Protein AF-A0A392QMW7-F1 (afdb_monomer)

Mean predicted aligned error: 6.56 Å

Secondary structure (DSSP, 8-state):
--SEEEEEEEEEEEETTEEEEEEEEEEEEEPTTHHHHHHHHHHHHHHHHHHHTTSGGGGGG-HHHHHHHHHHHHHHTS-HHHHHHHHHHHHHHHTT-SS---PPEEEEEEETTEEEEE------HHHHHHS-TT-HHHHHHHHHHHHHHHHHHH-

Foldseek 3Di:
DLFWDKDWDWDQALDVPHGDDIAIKIKIFGDPCQVVVLVVVLVVQVVVVVVCVVPPVSVVVVSVVVSVVVSVVSVCVQFCLSVQVVLVVLCVLCVPPPLDHGWHWRPPQHGRGMTITHDDDDDDPVCVVVDDDPSVVVVVVVVVSVVVSVVSVVD

InterPro domains:
  IPR004147 ABC1 atypical kinase-like domain [PF03109] (2-154)
  IPR052402 ADCK protein kinase [PTHR45890] (1-155)

Structure (mmCIF, N/CA/C/O backbone):
data_AF-A0A392QMW7-F1
#
_entry.id   AF-A0A392QMW7-F1
#
loop_
_atom_site.group_PDB
_atom_site.id
_atom_site.type_symbol
_atom_site.label_atom_id
_atom_site.label_alt_id
_atom_site.label_comp_id
_atom_site.label_asym_id
_atom_site.label_entity_id
_atom_site.label_seq_id
_atom_site.pdbx_PDB_ins_code
_atom_site.Cartn_x
_atom_site.Cartn_y
_atom_site.Cartn_z
_atom_site.occupancy
_atom_site.B_iso_or_equiv
_atom_site.auth_seq_id
_atom_site.auth_comp_id
_atom_site.auth_asym_id
_atom_site.auth_atom_id
_atom_site.pdbx_PDB_model_num
ATOM 1 N N . GLY A 1 1 ? -5.195 5.078 -7.709 1.00 64.38 1 GLY A N 1
ATOM 2 C CA . GLY A 1 1 ? -3.788 4.638 -7.751 1.00 64.38 1 GLY A CA 1
ATOM 3 C C . GLY A 1 1 ? -3.471 4.046 -9.111 1.00 64.38 1 GLY A C 1
ATOM 4 O O . GLY A 1 1 ? -4.387 3.836 -9.902 1.00 64.38 1 GLY A O 1
ATOM 5 N N . SER A 1 2 ? -2.192 3.789 -9.387 1.00 77.25 2 SER A N 1
ATOM 6 C CA . SER A 1 2 ? -1.715 3.261 -10.678 1.00 77.25 2 SER A CA 1
ATOM 7 C C . SER A 1 2 ? -2.230 1.848 -10.986 1.00 77.25 2 SER A C 1
ATOM 9 O O . SER A 1 2 ? -2.555 1.554 -12.129 1.00 77.25 2 SER A O 1
ATOM 11 N N . ILE A 1 3 ? -2.366 0.992 -9.968 1.00 88.62 3 ILE A N 1
ATOM 12 C CA . ILE A 1 3 ? -2.787 -0.416 -10.121 1.00 88.62 3 ILE A CA 1
ATOM 13 C C . ILE A 1 3 ? -4.213 -0.708 -9.629 1.00 88.62 3 ILE A C 1
ATOM 15 O O . ILE A 1 3 ? -4.779 -1.760 -9.927 1.00 88.62 3 ILE A O 1
ATOM 19 N N . ALA A 1 4 ? -4.792 0.210 -8.857 1.00 93.56 4 ALA A N 1
ATOM 20 C CA . ALA A 1 4 ? -6.087 0.041 -8.216 1.00 93.56 4 ALA A CA 1
ATOM 21 C C . ALA A 1 4 ? -6.767 1.391 -7.960 1.00 93.56 4 ALA A C 1
ATOM 23 O O . ALA A 1 4 ? -6.118 2.436 -7.819 1.00 93.56 4 ALA A O 1
ATOM 24 N N . GLN A 1 5 ? -8.087 1.350 -7.850 1.00 95.75 5 GLN A N 1
ATOM 25 C CA . GLN A 1 5 ? -8.947 2.463 -7.458 1.00 95.75 5 GLN A CA 1
ATOM 26 C C . GLN A 1 5 ? -9.544 2.211 -6.075 1.00 95.75 5 GLN A C 1
ATOM 28 O O . GLN A 1 5 ? -9.802 1.065 -5.719 1.00 95.75 5 GLN A O 1
ATOM 33 N N . VAL A 1 6 ? -9.762 3.275 -5.305 1.00 96.62 6 VAL A N 1
ATOM 34 C CA . VAL A 1 6 ? -10.339 3.193 -3.958 1.00 96.62 6 VAL A CA 1
ATOM 35 C C . VAL A 1 6 ? -11.707 3.852 -3.973 1.00 96.62 6 VAL A C 1
ATOM 37 O O . VAL A 1 6 ? -11.843 4.976 -4.448 1.00 96.62 6 VAL A O 1
ATOM 40 N N . HIS A 1 7 ? -12.704 3.155 -3.440 1.00 97.38 7 HIS A N 1
ATOM 41 C CA . HIS A 1 7 ? -14.083 3.622 -3.344 1.00 97.38 7 HIS A CA 1
ATOM 42 C C . HIS A 1 7 ? -14.525 3.659 -1.890 1.00 97.38 7 HIS A C 1
ATOM 44 O O . HIS A 1 7 ? -14.274 2.720 -1.137 1.00 97.38 7 HIS A O 1
ATOM 50 N N . ARG A 1 8 ? -15.233 4.714 -1.493 1.00 97.38 8 ARG A N 1
ATOM 51 C CA . ARG A 1 8 ? -15.907 4.760 -0.193 1.00 97.38 8 ARG A CA 1
ATOM 52 C C . ARG A 1 8 ? -17.255 4.050 -0.304 1.00 97.38 8 ARG A C 1
ATOM 54 O O . ARG A 1 8 ? -18.043 4.368 -1.189 1.00 97.38 8 ARG A O 1
ATOM 61 N N . ALA A 1 9 ? -17.532 3.115 0.600 1.00 96.81 9 ALA A N 1
ATOM 62 C CA . ALA A 1 9 ? -18.773 2.345 0.606 1.00 96.81 9 ALA A CA 1
ATOM 63 C C . ALA A 1 9 ? -19.333 2.163 2.025 1.00 96.81 9 ALA A C 1
ATOM 65 O O . ALA A 1 9 ? -18.710 2.536 3.020 1.00 96.81 9 ALA A O 1
ATOM 66 N N . THR A 1 10 ? -20.528 1.580 2.121 1.00 95.69 10 THR A N 1
ATOM 67 C CA . THR A 1 10 ? -21.157 1.213 3.395 1.00 95.69 10 THR A CA 1
ATOM 68 C C . THR A 1 10 ? -21.466 -0.277 3.412 1.00 95.69 10 THR A C 1
ATOM 70 O O . THR A 1 10 ? -22.261 -0.765 2.607 1.00 95.69 10 THR A O 1
ATOM 73 N N . LEU A 1 11 ? -20.862 -0.997 4.353 1.00 92.94 11 LEU A N 1
ATOM 74 C CA . LEU A 1 11 ? -21.065 -2.423 4.553 1.00 92.94 11 LEU A CA 1
ATOM 75 C C . LEU A 1 11 ? -22.285 -2.661 5.449 1.00 92.94 11 LEU A C 1
ATOM 77 O O . LEU A 1 11 ? -22.310 -2.224 6.598 1.00 92.94 11 LEU A O 1
ATOM 81 N N . LYS A 1 12 ? -23.298 -3.354 4.917 1.00 88.50 12 LYS A N 1
ATOM 82 C CA . LYS A 1 12 ? -24.562 -3.665 5.619 1.00 88.50 12 LYS A CA 1
ATOM 83 C C . LYS A 1 12 ? -24.637 -5.103 6.147 1.00 88.50 12 LYS A C 1
ATOM 85 O O . LYS A 1 12 ? -25.461 -5.400 7.008 1.00 88.50 12 LYS A O 1
ATOM 90 N N . TYR A 1 13 ? -23.783 -5.988 5.636 1.00 80.06 13 TYR A N 1
ATOM 91 C CA . TYR A 1 13 ? -23.786 -7.416 5.943 1.00 80.06 13 TYR A CA 1
ATOM 92 C C . TYR A 1 13 ? -22.354 -7.903 6.143 1.00 80.06 13 TYR A C 1
ATOM 94 O O . TYR A 1 13 ? -21.479 -7.551 5.353 1.00 80.06 13 TYR A O 1
ATOM 102 N N . LYS A 1 14 ? -22.117 -8.725 7.170 1.00 69.56 14 LYS A N 1
ATOM 103 C CA . LYS A 1 14 ? -20.825 -9.416 7.346 1.00 69.56 14 LYS A CA 1
ATOM 104 C C . LYS A 1 14 ? -20.787 -10.742 6.581 1.00 69.56 14 LYS A C 1
ATOM 106 O O . LYS A 1 14 ? -19.765 -11.090 6.004 1.00 69.56 14 LYS A O 1
ATOM 111 N N . TYR A 1 15 ? -21.929 -11.425 6.543 1.00 74.56 15 TYR A N 1
ATOM 112 C CA . TYR A 1 15 ? -22.198 -12.629 5.760 1.00 74.56 15 TYR A CA 1
ATOM 113 C C . TYR A 1 15 ? -23.597 -12.515 5.137 1.00 74.56 15 TYR A C 1
ATOM 115 O O . TYR A 1 15 ? -24.427 -11.770 5.675 1.00 74.56 15 TYR A O 1
ATOM 123 N N . PRO A 1 16 ? -23.895 -13.230 4.034 1.00 74.62 16 PRO A N 1
ATOM 124 C CA . PRO A 1 16 ? -25.247 -13.284 3.485 1.00 74.62 16 PRO A CA 1
ATOM 125 C C . PRO A 1 16 ? -26.269 -13.632 4.578 1.00 74.62 16 PRO A C 1
ATOM 127 O O . PRO A 1 16 ? -26.112 -14.622 5.285 1.00 74.62 16 PRO A O 1
ATOM 130 N N . GLY A 1 17 ? -27.285 -12.784 4.757 1.00 74.88 17 GLY A N 1
ATOM 131 C CA . GLY A 1 17 ? -28.329 -12.969 5.773 1.00 74.88 17 GLY A CA 1
ATOM 132 C C . GLY A 1 17 ? -28.002 -12.457 7.184 1.00 74.88 17 GLY A C 1
ATOM 133 O O . GLY A 1 17 ? -28.917 -12.334 7.993 1.00 74.88 17 GLY A O 1
ATOM 134 N N . GLN A 1 18 ? -26.754 -12.078 7.487 1.00 78.50 18 GLN A N 1
ATOM 135 C CA . GLN A 1 18 ? -26.384 -11.501 8.786 1.00 78.50 18 GLN A CA 1
ATOM 136 C C . GLN A 1 18 ? -26.207 -9.983 8.678 1.00 78.50 18 GLN A C 1
ATOM 138 O O . GLN A 1 18 ? -25.130 -9.486 8.325 1.00 78.50 18 GLN A O 1
ATOM 143 N N . GLN A 1 19 ? -27.278 -9.246 8.988 1.00 78.50 19 GLN A N 1
ATOM 144 C CA . GLN A 1 19 ? -27.217 -7.790 9.096 1.00 78.50 19 GLN A CA 1
ATOM 145 C C . GLN A 1 19 ? -26.271 -7.372 10.221 1.00 78.50 19 GLN A C 1
ATOM 147 O O . GLN A 1 19 ? -26.255 -7.953 11.307 1.00 78.50 19 GLN A O 1
ATOM 152 N N . ILE A 1 20 ? -25.495 -6.332 9.947 1.00 84.06 20 ILE A N 1
ATOM 153 C CA . ILE A 1 20 ? -24.672 -5.645 10.936 1.00 84.06 20 ILE A CA 1
ATOM 154 C C . ILE A 1 20 ? -25.067 -4.175 10.979 1.00 84.06 20 ILE A C 1
ATOM 156 O O . ILE A 1 20 ? -25.700 -3.659 10.055 1.00 84.06 20 ILE A O 1
ATOM 160 N N . LYS A 1 21 ? -24.658 -3.477 12.043 1.00 86.81 21 LYS A N 1
ATOM 161 C CA . LYS A 1 21 ? -24.695 -2.012 12.030 1.00 86.81 21 LYS A CA 1
ATOM 162 C C . LYS A 1 21 ? -23.909 -1.527 10.803 1.00 86.81 21 LYS A C 1
ATOM 164 O O . LYS A 1 21 ? -22.794 -2.013 10.616 1.00 86.81 21 LYS A O 1
ATOM 169 N N . PRO A 1 22 ? -24.462 -0.624 9.973 1.00 89.88 22 PRO A N 1
ATOM 170 C CA . PRO A 1 22 ? -23.765 -0.126 8.796 1.00 89.88 22 PRO A CA 1
ATOM 171 C C . PRO A 1 22 ? -22.393 0.447 9.161 1.00 89.88 22 PRO A C 1
ATOM 173 O O . PRO A 1 22 ? -22.298 1.308 10.035 1.00 89.88 22 PRO A O 1
ATOM 176 N N . VAL A 1 23 ? -21.341 -0.025 8.492 1.00 92.12 23 VAL A N 1
ATOM 177 C CA . VAL A 1 23 ? -19.962 0.448 8.698 1.00 92.12 23 VAL A CA 1
ATOM 178 C C . VAL A 1 23 ? -19.457 1.095 7.416 1.00 92.12 23 VAL A C 1
ATOM 180 O O . VAL A 1 23 ? -19.638 0.542 6.331 1.00 92.12 23 VAL A O 1
ATOM 183 N N . VAL A 1 24 ? -18.832 2.268 7.519 1.00 96.44 24 VAL A N 1
ATOM 184 C CA . VAL A 1 24 ? -18.174 2.914 6.376 1.00 96.44 24 VAL A CA 1
ATOM 185 C C . VAL A 1 24 ? -16.835 2.227 6.123 1.00 96.44 24 VAL A C 1
ATOM 187 O O . VAL A 1 24 ? -16.061 2.003 7.051 1.00 96.44 24 VAL A O 1
ATOM 190 N N . VAL A 1 25 ? -16.573 1.880 4.866 1.00 97.44 25 VAL A N 1
ATOM 191 C CA . VAL A 1 25 ? -15.393 1.111 4.455 1.00 97.44 25 VAL A CA 1
ATOM 192 C C . VAL A 1 25 ? -14.727 1.740 3.237 1.00 97.44 25 VAL A C 1
ATOM 194 O O . VAL A 1 25 ? -15.382 2.418 2.437 1.00 97.44 25 VAL A O 1
ATOM 197 N N . ALA A 1 26 ? -13.431 1.486 3.088 1.00 98.12 26 ALA A N 1
ATOM 198 C CA . ALA A 1 26 ? -12.702 1.715 1.851 1.00 98.12 26 ALA A CA 1
ATOM 199 C C . ALA A 1 26 ? -12.628 0.399 1.063 1.00 98.12 26 ALA A C 1
ATOM 201 O O . ALA A 1 26 ? -12.274 -0.646 1.606 1.00 98.12 26 ALA A O 1
ATOM 202 N N . VAL A 1 27 ? -12.987 0.446 -0.220 1.00 98.00 27 VAL A N 1
ATOM 203 C CA . VAL A 1 27 ? -12.972 -0.693 -1.143 1.00 98.00 27 VAL A CA 1
ATOM 2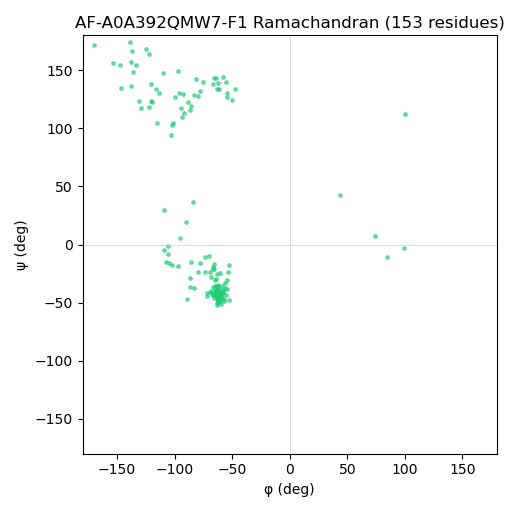04 C C . VAL A 1 27 ? -11.940 -0.419 -2.226 1.00 98.00 27 VAL A C 1
ATOM 206 O O . VAL A 1 27 ? -12.172 0.379 -3.136 1.00 98.00 27 VAL A O 1
ATOM 209 N N . LYS A 1 28 ? -10.793 -1.082 -2.131 1.00 97.31 28 LYS A N 1
ATOM 210 C CA . LYS A 1 28 ? -9.732 -1.031 -3.135 1.00 97.31 28 LYS A CA 1
ATOM 211 C C . LYS A 1 28 ? -9.993 -2.106 -4.183 1.00 97.31 28 LYS A C 1
ATOM 213 O O . LYS A 1 28 ? -10.090 -3.282 -3.846 1.00 97.31 28 LYS A O 1
ATOM 218 N N . VAL A 1 29 ? -10.107 -1.713 -5.447 1.00 97.06 29 VAL A N 1
ATOM 219 C CA . VAL A 1 29 ? -10.375 -2.608 -6.580 1.00 97.06 29 VAL A CA 1
ATOM 220 C C . VAL A 1 29 ? -9.229 -2.500 -7.571 1.00 97.06 29 VAL A C 1
ATOM 222 O O . VAL A 1 29 ? -8.930 -1.408 -8.058 1.00 97.06 29 VAL A O 1
ATOM 225 N N . ARG A 1 30 ? -8.596 -3.630 -7.883 1.00 95.75 30 ARG A N 1
ATOM 226 C CA . ARG A 1 30 ? -7.525 -3.693 -8.880 1.00 95.75 30 ARG A CA 1
ATOM 227 C C . ARG A 1 30 ? -8.072 -3.405 -10.278 1.00 95.75 30 ARG A C 1
ATOM 229 O O . ARG A 1 30 ? -9.118 -3.938 -10.648 1.00 95.75 30 ARG A O 1
ATOM 236 N N . HIS A 1 31 ? -7.344 -2.621 -11.071 1.00 94.81 31 HIS A N 1
ATOM 237 C CA . HIS A 1 31 ? -7.704 -2.400 -12.472 1.00 94.81 31 HIS A CA 1
ATOM 238 C C . HIS A 1 31 ? -7.569 -3.707 -13.278 1.00 94.81 31 HIS A C 1
ATOM 240 O O . HIS A 1 31 ? -6.662 -4.510 -13.020 1.00 94.81 31 HIS A O 1
ATOM 246 N N . PRO A 1 32 ? -8.454 -3.961 -14.255 1.00 92.81 32 PRO A N 1
ATOM 247 C CA . PRO A 1 32 ? -8.327 -5.124 -15.125 1.00 92.81 32 PRO A CA 1
ATOM 248 C C . PRO A 1 32 ? -7.047 -5.028 -15.968 1.00 92.81 32 PRO A C 1
ATOM 250 O O . PRO A 1 32 ? -6.661 -3.949 -16.407 1.00 92.81 32 PRO A O 1
ATOM 253 N N . GLY A 1 33 ? -6.381 -6.160 -16.202 1.00 90.44 33 GLY A N 1
ATOM 254 C CA . GLY A 1 33 ? -5.220 -6.225 -17.099 1.00 90.44 33 GLY A CA 1
ATOM 255 C C . GLY A 1 33 ? -3.915 -5.613 -16.566 1.00 90.44 33 GLY A C 1
ATOM 256 O O . GLY A 1 33 ? -2.951 -5.502 -17.319 1.00 90.44 33 GLY A O 1
ATOM 257 N N . VAL A 1 34 ? -3.848 -5.202 -15.291 1.00 90.88 34 VAL A N 1
ATOM 258 C CA . VAL A 1 34 ? -2.633 -4.593 -14.700 1.00 90.88 34 VAL A CA 1
ATOM 259 C C . VAL A 1 34 ? -1.425 -5.518 -14.795 1.00 90.88 34 VAL A C 1
ATOM 261 O O . VAL A 1 34 ? -0.319 -5.064 -15.074 1.00 90.88 34 VAL A O 1
ATOM 264 N N . THR A 1 35 ? -1.623 -6.821 -14.595 1.00 89.38 35 THR A N 1
ATOM 265 C CA . THR A 1 35 ? -0.548 -7.810 -14.712 1.00 89.38 35 THR A CA 1
ATOM 266 C C . THR A 1 35 ? 0.046 -7.821 -16.118 1.00 89.38 35 THR A C 1
ATOM 268 O O . THR A 1 35 ? 1.263 -7.853 -16.288 1.00 89.38 35 THR A O 1
ATOM 271 N N . GLU A 1 36 ? -0.806 -7.775 -17.135 1.00 91.19 36 GLU A N 1
ATOM 272 C CA . GLU A 1 36 ? -0.423 -7.753 -18.540 1.00 91.19 36 GLU A CA 1
ATOM 273 C C . GLU A 1 36 ? 0.250 -6.431 -18.910 1.00 91.19 36 GLU A C 1
ATOM 275 O O . GLU A 1 36 ? 1.256 -6.454 -19.617 1.00 91.19 36 GLU A O 1
ATOM 280 N N . ALA A 1 37 ? -0.258 -5.301 -18.411 1.00 90.56 37 ALA A N 1
ATOM 281 C CA . ALA A 1 37 ? 0.352 -3.989 -18.607 1.00 90.56 37 ALA A CA 1
ATOM 282 C C . ALA A 1 37 ? 1.782 -3.955 -18.045 1.00 90.56 37 ALA A C 1
ATOM 284 O O . ALA A 1 37 ? 2.725 -3.688 -18.784 1.00 90.56 37 ALA A O 1
ATOM 285 N N . ILE A 1 38 ? 1.961 -4.376 -16.790 1.00 88.88 38 ILE A N 1
ATOM 286 C CA . ILE A 1 38 ? 3.275 -4.446 -16.138 1.00 88.88 38 ILE A CA 1
ATOM 287 C C . ILE A 1 38 ? 4.232 -5.375 -16.907 1.00 88.88 38 ILE A C 1
ATOM 289 O O . ILE A 1 38 ? 5.398 -5.045 -17.119 1.00 88.88 38 ILE A O 1
ATOM 293 N N . ARG A 1 39 ? 3.756 -6.536 -17.380 1.00 89.0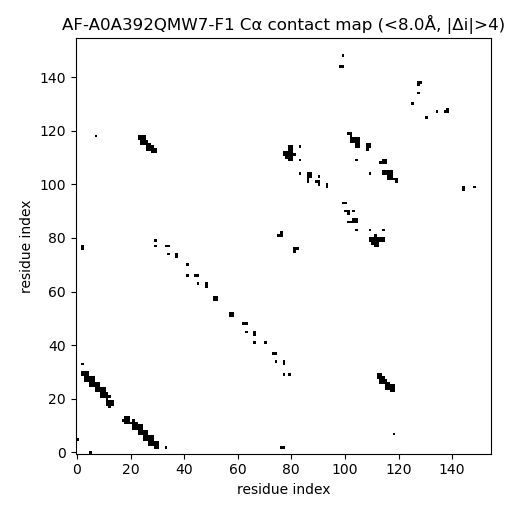6 39 ARG A N 1
ATOM 294 C CA . ARG A 1 39 ? 4.575 -7.449 -18.201 1.00 89.06 39 ARG A CA 1
ATOM 295 C C . ARG A 1 39 ? 5.017 -6.816 -19.522 1.00 89.06 39 ARG A C 1
ATOM 297 O O . ARG A 1 39 ? 6.149 -7.049 -19.945 1.00 89.06 39 ARG A O 1
ATOM 304 N N . ARG A 1 40 ? 4.148 -6.040 -20.178 1.00 91.19 40 ARG A N 1
ATOM 305 C CA . ARG A 1 40 ? 4.483 -5.317 -21.417 1.00 91.19 40 ARG A CA 1
ATOM 306 C C . ARG A 1 40 ? 5.534 -4.243 -21.161 1.00 91.19 40 ARG A C 1
ATOM 308 O O . ARG A 1 40 ? 6.496 -4.172 -21.923 1.00 91.19 40 ARG A O 1
ATOM 315 N N . ASP A 1 41 ? 5.411 -3.498 -20.068 1.00 90.12 41 ASP A N 1
ATOM 316 C CA . ASP A 1 41 ? 6.406 -2.495 -19.682 1.00 90.12 41 ASP A CA 1
ATOM 317 C C . ASP A 1 41 ? 7.777 -3.145 -19.472 1.00 90.12 41 ASP A C 1
ATOM 319 O O . ASP A 1 41 ? 8.772 -2.695 -20.040 1.00 90.12 41 ASP A O 1
ATOM 323 N N . PHE A 1 42 ? 7.840 -4.279 -18.764 1.00 89.19 42 PHE A N 1
ATOM 324 C CA . PHE A 1 42 ? 9.101 -5.007 -18.592 1.00 89.19 42 PHE A CA 1
ATOM 325 C C . PHE A 1 42 ? 9.679 -5.551 -19.888 1.00 89.19 42 PHE A C 1
ATOM 327 O O . PHE A 1 42 ? 10.899 -5.549 -20.055 1.00 89.19 42 PHE A O 1
ATOM 334 N N . PHE A 1 43 ? 8.836 -5.989 -20.820 1.00 90.12 43 PHE A N 1
ATOM 335 C CA . PHE A 1 43 ? 9.306 -6.396 -22.136 1.00 90.12 43 PHE A CA 1
ATOM 336 C C . PHE A 1 43 ? 9.984 -5.229 -22.868 1.00 90.12 43 PHE A C 1
ATOM 338 O O . PHE A 1 43 ? 11.115 -5.379 -23.333 1.00 90.12 43 PHE A O 1
ATOM 345 N N . ILE A 1 44 ? 9.337 -4.061 -22.913 1.00 90.62 44 ILE A N 1
ATOM 346 C CA . ILE A 1 44 ? 9.865 -2.860 -23.578 1.00 90.62 44 ILE A CA 1
ATOM 347 C C . ILE A 1 44 ? 11.167 -2.405 -22.913 1.00 90.62 44 ILE A C 1
ATOM 349 O O . ILE A 1 44 ? 12.176 -2.212 -23.591 1.00 90.62 44 ILE A O 1
ATOM 353 N N . ILE A 1 45 ? 11.177 -2.297 -21.585 1.00 88.88 45 ILE A N 1
ATOM 354 C CA . ILE A 1 45 ? 12.348 -1.859 -20.819 1.00 88.88 45 ILE A CA 1
ATOM 355 C C . ILE A 1 45 ? 13.525 -2.829 -21.020 1.00 88.88 45 ILE A C 1
ATOM 357 O O . ILE A 1 45 ? 14.665 -2.396 -21.184 1.00 88.88 45 ILE A O 1
ATOM 361 N N . ASN A 1 46 ? 13.269 -4.137 -21.090 1.00 87.00 46 ASN A N 1
ATOM 362 C CA . ASN A 1 46 ? 14.304 -5.132 -21.371 1.00 87.00 46 ASN A CA 1
ATOM 363 C C . ASN A 1 46 ? 14.871 -5.008 -22.798 1.00 87.00 46 ASN A C 1
ATOM 365 O O . ASN A 1 46 ? 16.070 -5.189 -23.002 1.00 87.00 46 ASN A O 1
ATOM 369 N N . VAL A 1 47 ? 14.043 -4.675 -23.794 1.00 88.75 47 VAL A N 1
ATOM 370 C CA . VAL A 1 47 ? 14.525 -4.375 -25.155 1.00 88.75 47 VAL A CA 1
ATOM 371 C C . VAL A 1 47 ? 15.436 -3.147 -25.139 1.00 88.75 47 VAL A C 1
ATOM 373 O O . VAL A 1 47 ? 16.537 -3.202 -25.689 1.00 88.75 47 VAL A O 1
ATOM 376 N N . VAL A 1 48 ? 15.034 -2.075 -24.451 1.00 86.81 48 VAL A N 1
ATOM 377 C CA . VAL A 1 48 ? 15.851 -0.859 -24.303 1.00 86.81 48 VAL A CA 1
ATOM 378 C C . VAL A 1 48 ? 17.171 -1.158 -23.585 1.00 86.81 48 VAL A C 1
ATOM 380 O O . VAL A 1 48 ? 18.219 -0.721 -24.053 1.00 86.81 48 VAL A O 1
ATOM 383 N N . SER A 1 49 ? 17.150 -1.966 -22.522 1.00 85.12 49 SER A N 1
ATOM 384 C CA . SER A 1 49 ? 18.358 -2.398 -21.802 1.00 85.12 49 SER A CA 1
ATOM 385 C C . SER A 1 49 ? 19.334 -3.160 -22.704 1.00 85.12 49 SER A C 1
ATOM 387 O O . SER A 1 49 ? 20.547 -2.944 -22.685 1.00 85.12 49 SER A O 1
ATOM 389 N N . LYS A 1 50 ? 18.818 -4.029 -23.580 1.00 83.56 50 LYS A N 1
ATOM 390 C CA . LYS A 1 50 ? 19.656 -4.739 -24.555 1.00 83.56 50 LYS A CA 1
ATOM 391 C C . LYS A 1 50 ? 20.295 -3.791 -25.568 1.00 83.56 50 LYS A C 1
ATOM 393 O O . LYS A 1 50 ? 21.458 -3.988 -25.907 1.00 83.56 50 LYS A O 1
ATOM 398 N N . ILE A 1 51 ? 19.575 -2.761 -26.016 1.00 84.44 51 ILE A N 1
ATOM 399 C CA . ILE A 1 51 ? 20.111 -1.732 -26.921 1.00 84.44 51 ILE A CA 1
ATOM 400 C C . ILE A 1 51 ? 21.171 -0.886 -26.203 1.00 84.44 51 ILE A C 1
ATOM 402 O O . ILE A 1 51 ? 22.241 -0.638 -26.757 1.00 84.44 51 ILE A O 1
ATOM 406 N N . SER A 1 52 ? 20.933 -0.493 -24.949 1.00 81.06 52 SER A N 1
ATOM 407 C CA . SER A 1 52 ? 21.875 0.335 -24.188 1.00 81.06 52 SER A CA 1
ATOM 408 C C . SER A 1 52 ? 23.214 -0.359 -23.939 1.00 81.06 52 SER A C 1
ATOM 410 O O . SER A 1 52 ? 24.229 0.320 -23.826 1.00 81.06 52 SER A O 1
ATOM 412 N N . ARG A 1 53 ? 23.265 -1.700 -23.922 1.00 75.50 53 ARG A N 1
ATOM 413 C CA . ARG A 1 53 ? 24.524 -2.470 -23.834 1.00 75.50 53 ARG A CA 1
ATOM 414 C C . ARG A 1 53 ? 25.485 -2.211 -25.000 1.00 75.50 53 ARG A C 1
ATOM 416 O O . ARG A 1 53 ? 26.691 -2.405 -24.827 1.00 75.50 53 ARG A O 1
ATOM 423 N N . VAL A 1 54 ? 24.971 -1.787 -26.158 1.00 79.44 54 VAL A N 1
ATOM 424 C CA . VAL A 1 54 ? 25.776 -1.424 -27.338 1.00 79.44 54 VAL A CA 1
ATOM 425 C C . VAL A 1 54 ? 26.485 -0.082 -27.131 1.00 79.44 54 VAL A C 1
ATOM 427 O O . VAL A 1 54 ? 27.544 0.142 -27.708 1.00 79.44 54 VAL A O 1
ATOM 430 N N . PHE A 1 55 ? 25.966 0.781 -26.253 1.00 80.50 55 PHE A N 1
ATOM 431 C CA . PHE A 1 55 ? 26.560 2.073 -25.921 1.00 80.50 55 PHE A CA 1
ATOM 432 C C . PHE A 1 55 ? 27.460 1.943 -24.676 1.00 80.50 55 PHE A C 1
ATOM 434 O O . PHE A 1 55 ? 26.953 1.786 -23.562 1.00 80.50 55 PHE A O 1
ATOM 441 N N . PRO A 1 56 ? 28.800 2.044 -24.810 1.00 73.19 56 PRO A N 1
ATOM 442 C CA . PRO A 1 56 ? 29.738 1.834 -23.699 1.00 73.19 56 PRO A CA 1
ATOM 443 C C . PRO A 1 56 ? 29.464 2.742 -22.493 1.00 73.19 56 PRO A C 1
ATOM 445 O O . PRO A 1 56 ? 29.598 2.313 -21.349 1.00 73.19 56 PRO A O 1
ATOM 448 N N . ASN A 1 57 ? 28.984 3.960 -22.756 1.00 78.44 57 ASN A N 1
ATOM 449 C CA . ASN A 1 57 ? 28.681 4.983 -21.753 1.00 78.44 57 ASN A CA 1
ATOM 450 C C . ASN A 1 57 ? 27.462 4.655 -20.872 1.00 78.44 57 ASN A C 1
ATOM 452 O O . ASN A 1 57 ? 27.231 5.356 -19.894 1.00 78.44 57 ASN A O 1
ATOM 456 N N . LEU A 1 58 ? 26.677 3.620 -21.197 1.00 74.81 58 LEU A N 1
ATOM 457 C CA . LEU A 1 58 ? 25.487 3.212 -20.437 1.00 74.81 58 LEU A CA 1
ATOM 458 C C . LEU A 1 58 ? 25.681 1.891 -19.674 1.00 74.81 58 LEU A C 1
ATOM 460 O O . LEU A 1 58 ? 24.816 1.503 -18.893 1.00 74.81 58 LEU A O 1
ATOM 464 N N . LYS A 1 59 ? 26.824 1.206 -19.838 1.00 69.25 59 LYS A N 1
ATOM 465 C CA . LYS A 1 59 ? 27.104 -0.069 -19.148 1.00 69.25 59 LYS A CA 1
ATOM 466 C C . LYS A 1 59 ? 27.188 0.062 -17.624 1.00 69.25 59 LYS A C 1
ATOM 468 O O . LYS A 1 59 ? 26.849 -0.887 -16.922 1.00 69.25 59 LYS A O 1
ATOM 473 N N . TRP A 1 60 ? 27.602 1.221 -17.109 1.00 75.69 60 TRP A N 1
ATOM 474 C CA . TRP A 1 60 ? 27.735 1.461 -15.666 1.00 75.69 60 TRP A CA 1
ATOM 475 C C . TRP A 1 60 ? 26.392 1.448 -14.918 1.00 75.69 60 TRP A C 1
ATOM 477 O O . TRP A 1 60 ? 26.370 1.198 -13.718 1.00 75.69 60 TRP A O 1
ATOM 487 N N . LEU A 1 61 ? 25.272 1.652 -15.622 1.00 74.81 61 LEU A N 1
ATOM 488 C CA . LEU A 1 61 ? 23.930 1.697 -15.033 1.00 74.81 61 LEU A CA 1
ATOM 489 C C . LEU A 1 61 ? 23.391 0.322 -14.605 1.00 74.81 61 LEU A C 1
ATOM 491 O O . LEU A 1 61 ? 22.353 0.268 -13.948 1.00 74.81 61 LEU A O 1
ATOM 495 N N . ARG A 1 62 ? 24.052 -0.784 -14.997 1.00 77.56 62 ARG A N 1
ATOM 496 C CA . ARG A 1 62 ? 23.647 -2.177 -14.690 1.00 77.56 62 ARG A CA 1
ATOM 497 C C . ARG A 1 62 ? 22.139 -2.416 -14.867 1.00 77.56 62 ARG A C 1
ATOM 499 O O . ARG A 1 62 ? 21.497 -3.061 -14.041 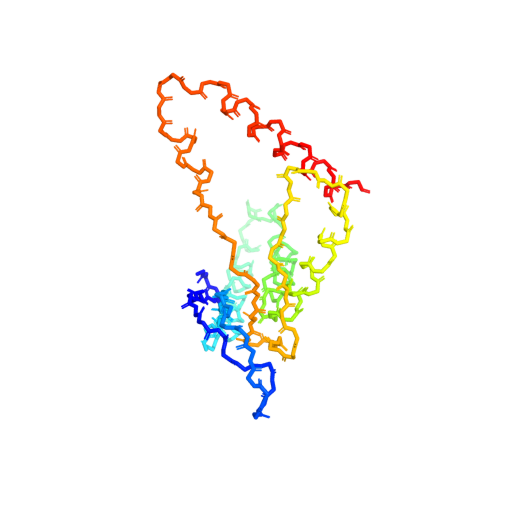1.00 77.56 62 ARG A O 1
ATOM 506 N N . LEU A 1 63 ? 21.578 -1.875 -15.952 1.00 80.50 63 LEU A N 1
ATOM 507 C CA . LEU A 1 63 ? 20.130 -1.774 -16.147 1.00 80.50 63 LEU A CA 1
ATOM 508 C C . LEU A 1 63 ? 19.422 -3.122 -16.014 1.00 80.50 63 LEU A C 1
ATOM 510 O O . LEU A 1 63 ? 18.368 -3.178 -15.398 1.00 80.50 63 LEU A O 1
ATOM 514 N N . ASP A 1 64 ? 20.012 -4.213 -16.496 1.00 77.00 64 ASP A N 1
ATOM 515 C CA . ASP A 1 64 ? 19.377 -5.534 -16.437 1.00 77.00 64 ASP A CA 1
ATOM 516 C C . ASP A 1 64 ? 19.062 -5.995 -15.006 1.00 77.00 64 ASP A C 1
ATOM 518 O O . ASP A 1 64 ? 17.982 -6.527 -14.754 1.00 77.00 64 ASP A O 1
ATOM 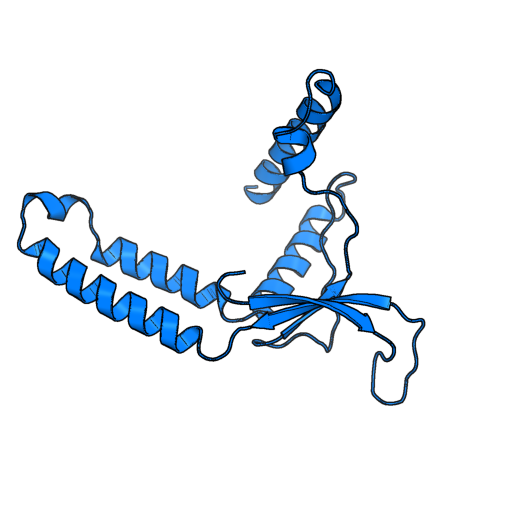522 N N . GLU A 1 65 ? 19.974 -5.764 -14.059 1.00 81.00 65 GLU A N 1
ATOM 523 C CA . GLU A 1 65 ? 19.770 -6.130 -12.653 1.00 81.00 65 GLU A CA 1
ATOM 524 C C . GLU A 1 65 ? 18.736 -5.217 -11.993 1.00 81.00 65 GLU A C 1
ATOM 526 O O . GLU A 1 65 ? 17.809 -5.695 -11.334 1.00 81.00 65 GLU A O 1
ATOM 531 N N . SER A 1 66 ? 18.847 -3.910 -12.242 1.00 85.38 66 SER A N 1
ATOM 532 C CA . SER A 1 66 ? 17.898 -2.905 -11.760 1.00 85.38 66 SER A CA 1
ATOM 533 C C . SER A 1 66 ? 16.473 -3.203 -12.242 1.00 85.38 66 SER A C 1
ATOM 535 O O . SER A 1 66 ? 15.520 -3.122 -11.468 1.00 85.38 66 SER A O 1
ATOM 537 N N . ILE A 1 67 ? 16.316 -3.618 -13.504 1.00 85.75 67 ILE A N 1
ATOM 538 C CA . ILE A 1 67 ? 15.027 -3.984 -14.105 1.00 85.75 67 ILE A CA 1
ATOM 539 C C . ILE A 1 67 ? 14.454 -5.240 -13.451 1.00 85.75 67 ILE A C 1
ATOM 541 O O . ILE A 1 67 ? 13.264 -5.269 -13.144 1.00 85.75 67 ILE A O 1
ATOM 545 N N . GLN A 1 68 ? 15.271 -6.270 -13.211 1.00 82.88 68 GLN A N 1
ATOM 546 C CA . GLN A 1 68 ? 14.812 -7.494 -12.547 1.00 82.88 68 GLN A CA 1
ATOM 547 C C . GLN A 1 68 ? 14.317 -7.221 -11.124 1.00 82.88 68 GLN A C 1
ATOM 549 O O . GLN A 1 68 ? 13.234 -7.676 -10.751 1.00 82.88 68 GLN A O 1
ATOM 554 N N . GLN A 1 69 ? 15.069 -6.444 -10.340 1.00 85.19 69 GLN A N 1
ATOM 555 C CA . GLN A 1 69 ? 14.664 -6.068 -8.983 1.00 85.19 69 GLN A CA 1
ATOM 556 C C . GLN A 1 69 ? 13.384 -5.228 -8.991 1.00 85.19 69 GLN A C 1
ATOM 558 O O . GLN A 1 69 ? 12.453 -5.496 -8.225 1.00 85.19 69 GLN A O 1
ATOM 563 N N . PHE A 1 70 ? 13.298 -4.261 -9.905 1.00 86.38 70 PHE A N 1
ATOM 564 C CA . PHE A 1 70 ? 12.106 -3.439 -10.070 1.00 86.38 70 PHE A CA 1
ATOM 565 C C . PHE A 1 70 ? 10.886 -4.275 -10.488 1.00 86.38 70 PHE A C 1
ATOM 567 O O . PHE A 1 70 ? 9.783 -4.044 -9.993 1.00 86.38 70 PHE A O 1
ATOM 574 N N . ALA A 1 71 ? 11.075 -5.309 -11.313 1.00 84.88 71 ALA A N 1
ATOM 575 C CA . ALA A 1 71 ? 10.010 -6.220 -11.719 1.00 84.88 71 ALA A CA 1
ATOM 576 C C . ALA A 1 71 ? 9.416 -7.022 -10.577 1.00 84.88 71 ALA A C 1
ATOM 578 O O . ALA A 1 71 ? 8.191 -7.098 -10.453 1.00 84.88 71 ALA A O 1
ATOM 579 N N . VAL A 1 72 ? 10.263 -7.564 -9.706 1.00 84.00 72 VAL A N 1
ATOM 580 C CA . VAL A 1 72 ? 9.802 -8.251 -8.497 1.00 84.00 72 VAL A CA 1
ATOM 581 C C . VAL A 1 72 ? 8.981 -7.299 -7.628 1.00 84.00 72 VAL A C 1
ATOM 583 O O . VAL A 1 72 ? 7.890 -7.660 -7.181 1.00 84.00 72 VAL A O 1
ATOM 586 N N . PHE A 1 73 ? 9.460 -6.066 -7.441 1.00 84.81 73 PHE A N 1
ATOM 587 C CA . PHE A 1 73 ? 8.759 -5.067 -6.642 1.00 84.81 73 PHE A CA 1
ATOM 588 C C . PHE A 1 73 ? 7.392 -4.698 -7.234 1.00 84.81 73 PHE A C 1
ATOM 590 O O . PHE A 1 73 ? 6.384 -4.790 -6.534 1.00 84.81 73 PHE A O 1
ATOM 597 N N . MET A 1 74 ? 7.324 -4.365 -8.524 1.00 86.75 74 MET A N 1
ATOM 598 C CA . MET A 1 74 ? 6.070 -3.999 -9.196 1.00 86.75 74 MET A CA 1
ATOM 599 C C . MET A 1 74 ? 5.055 -5.144 -9.202 1.00 86.75 74 MET A C 1
ATOM 601 O O . MET A 1 74 ? 3.879 -4.939 -8.905 1.00 86.75 74 MET A O 1
ATOM 605 N N . MET A 1 75 ? 5.505 -6.372 -9.472 1.00 86.50 75 MET A N 1
ATOM 606 C CA . MET A 1 75 ? 4.639 -7.552 -9.450 1.00 86.50 75 MET A CA 1
ATOM 607 C C . MET A 1 75 ? 4.100 -7.857 -8.050 1.00 86.50 75 MET A C 1
ATOM 609 O O . MET A 1 75 ? 2.979 -8.347 -7.923 1.00 86.50 75 MET A O 1
ATOM 613 N N . SER A 1 76 ? 4.852 -7.531 -6.995 1.00 84.00 76 SER A N 1
ATOM 614 C CA . SER A 1 76 ? 4.412 -7.754 -5.614 1.00 84.00 76 SER A CA 1
ATOM 615 C C . SER A 1 76 ? 3.211 -6.899 -5.195 1.00 84.00 76 SER A C 1
ATOM 617 O O . SER A 1 76 ? 2.528 -7.263 -4.238 1.00 84.00 76 SER A O 1
ATOM 619 N N . GLN A 1 77 ? 2.934 -5.804 -5.912 1.00 81.88 77 GLN A N 1
ATOM 620 C CA . GLN A 1 77 ? 1.814 -4.899 -5.634 1.00 81.88 77 GLN A CA 1
ATOM 621 C C . GLN A 1 77 ? 0.499 -5.354 -6.286 1.00 81.88 77 GLN A C 1
ATOM 623 O O . GLN A 1 77 ? -0.570 -4.878 -5.927 1.00 81.88 77 GLN A O 1
ATOM 628 N N . VAL A 1 78 ? 0.549 -6.289 -7.239 1.00 89.88 78 VAL A N 1
ATOM 629 C CA . VAL A 1 78 ? -0.619 -6.731 -8.025 1.00 89.88 78 VAL A CA 1
ATOM 630 C C . VAL A 1 78 ? -1.631 -7.525 -7.193 1.00 89.88 78 VAL A C 1
ATOM 632 O O . VAL A 1 78 ? -2.802 -7.622 -7.564 1.00 89.88 78 VAL A O 1
ATOM 635 N N . ASP A 1 79 ? -1.187 -8.129 -6.098 1.00 93.62 79 ASP A N 1
ATOM 636 C CA . ASP A 1 79 ? -2.014 -8.943 -5.218 1.00 93.62 79 ASP A CA 1
ATOM 637 C C . ASP A 1 79 ? -2.381 -8.152 -3.956 1.00 93.62 79 ASP A C 1
ATOM 639 O O . ASP A 1 79 ? -1.577 -8.019 -3.031 1.00 93.62 79 ASP A O 1
ATOM 643 N N . LEU A 1 80 ? -3.621 -7.654 -3.909 1.00 95.44 80 LEU A N 1
ATOM 644 C CA . LEU A 1 80 ? -4.124 -6.863 -2.781 1.00 95.44 80 LEU A CA 1
ATOM 645 C C . LEU A 1 80 ? -4.234 -7.672 -1.475 1.00 95.44 80 LEU A C 1
ATOM 647 O O . LEU A 1 80 ? -4.282 -7.087 -0.393 1.00 95.44 80 LEU A O 1
ATOM 651 N N . SER A 1 81 ? -4.208 -9.010 -1.526 1.00 96.00 81 SER A N 1
ATOM 652 C CA . SER A 1 81 ? -4.157 -9.824 -0.304 1.00 96.00 81 SER A CA 1
ATOM 653 C C . SER A 1 81 ? -2.819 -9.675 0.430 1.00 96.00 81 SER A C 1
ATOM 655 O O . SER A 1 81 ? -2.771 -9.738 1.661 1.00 96.00 81 SER A O 1
ATOM 657 N N . ARG A 1 82 ? -1.734 -9.380 -0.303 1.00 95.00 82 ARG A N 1
ATOM 658 C CA . ARG A 1 82 ? -0.430 -9.053 0.289 1.00 95.00 82 ARG A CA 1
ATOM 659 C C . ARG A 1 82 ? -0.477 -7.716 1.018 1.00 95.00 82 ARG A C 1
ATOM 661 O O . ARG A 1 82 ? 0.077 -7.606 2.108 1.00 95.00 82 ARG A O 1
ATOM 668 N N . GLU A 1 83 ? -1.168 -6.725 0.455 1.00 94.94 83 GLU A N 1
ATOM 669 C CA . GLU A 1 83 ? -1.392 -5.434 1.118 1.00 94.94 83 GLU A CA 1
ATOM 670 C C . GLU A 1 83 ? -2.155 -5.620 2.436 1.00 94.94 83 GLU A C 1
ATOM 672 O O . GLU A 1 83 ? -1.723 -5.112 3.469 1.00 94.94 83 GLU A O 1
ATOM 677 N N . ALA A 1 84 ? -3.208 -6.443 2.446 1.00 97.19 84 ALA A N 1
ATOM 678 C CA . ALA A 1 84 ? -3.934 -6.788 3.670 1.00 97.19 84 ALA A CA 1
ATOM 679 C C . ALA A 1 84 ? -3.035 -7.460 4.727 1.00 97.19 84 ALA A C 1
ATOM 681 O O . ALA A 1 84 ? -3.104 -7.135 5.915 1.00 97.19 84 ALA A O 1
ATOM 682 N N . ALA A 1 85 ? -2.160 -8.381 4.312 1.00 96.69 85 ALA A N 1
ATOM 683 C CA . ALA A 1 85 ? -1.199 -9.018 5.210 1.00 96.69 85 ALA A CA 1
ATOM 684 C C . ALA A 1 85 ? -0.188 -8.008 5.784 1.00 96.69 85 ALA A C 1
ATOM 686 O O . ALA A 1 85 ? 0.129 -8.057 6.976 1.00 96.69 85 ALA A O 1
ATOM 687 N N . HIS A 1 86 ? 0.287 -7.061 4.969 1.00 95.75 86 HIS A N 1
ATOM 688 C CA . HIS A 1 86 ? 1.155 -5.979 5.430 1.00 95.75 86 HIS A CA 1
ATOM 689 C C . HIS A 1 86 ? 0.439 -5.047 6.412 1.00 95.75 86 HIS A C 1
ATOM 691 O O . HIS A 1 86 ? 1.018 -4.729 7.448 1.00 95.75 86 HIS A O 1
ATOM 697 N N . LEU A 1 87 ? -0.818 -4.669 6.154 1.00 97.25 87 LEU A N 1
ATOM 698 C CA . LEU A 1 87 ? -1.629 -3.876 7.086 1.00 97.25 87 LEU A CA 1
ATOM 699 C C . LEU A 1 87 ? -1.761 -4.570 8.442 1.00 97.25 87 LEU A C 1
ATOM 701 O O . LEU A 1 87 ? -1.482 -3.958 9.469 1.00 97.25 87 LEU A O 1
ATOM 705 N N . ASN A 1 88 ? -2.069 -5.868 8.463 1.00 97.94 88 ASN A N 1
ATOM 706 C CA . ASN A 1 88 ? -2.107 -6.644 9.707 1.00 97.94 88 ASN A CA 1
ATOM 707 C C . ASN A 1 88 ? -0.765 -6.615 10.458 1.00 97.94 88 ASN A C 1
ATOM 709 O O . ASN A 1 88 ? -0.735 -6.467 11.683 1.00 97.94 88 ASN A O 1
ATOM 713 N N . ARG A 1 89 ? 0.358 -6.711 9.736 1.00 97.00 89 ARG A N 1
ATOM 714 C CA . ARG A 1 89 ? 1.694 -6.591 10.331 1.00 97.00 89 ARG A CA 1
ATOM 715 C C . ARG A 1 89 ? 1.939 -5.191 10.896 1.00 97.00 89 ARG A C 1
ATOM 717 O O . ARG A 1 89 ? 2.472 -5.082 11.999 1.00 97.00 89 ARG A O 1
ATOM 724 N N . PHE A 1 90 ? 1.537 -4.139 10.187 1.00 97.12 90 PHE A N 1
ATOM 725 C CA . PHE A 1 90 ? 1.635 -2.765 10.677 1.00 97.12 90 PHE A CA 1
ATOM 726 C C . PHE A 1 90 ? 0.793 -2.555 11.933 1.00 97.12 90 PHE A C 1
ATOM 728 O O . PHE A 1 90 ? 1.334 -2.101 12.937 1.00 97.12 90 PHE A O 1
ATOM 735 N N . ILE A 1 91 ? -0.472 -2.983 11.935 1.00 97.38 91 ILE A N 1
ATOM 736 C CA . ILE A 1 91 ? -1.356 -2.934 13.110 1.00 97.38 91 ILE A CA 1
ATOM 737 C C . ILE A 1 91 ? -0.683 -3.603 14.310 1.00 97.38 91 ILE A C 1
ATOM 739 O O . ILE A 1 91 ? -0.608 -3.019 15.391 1.00 97.38 91 ILE A O 1
ATOM 743 N N . TYR A 1 92 ? -0.123 -4.802 14.125 1.00 96.75 92 TYR A N 1
ATOM 744 C CA . TYR A 1 92 ? 0.5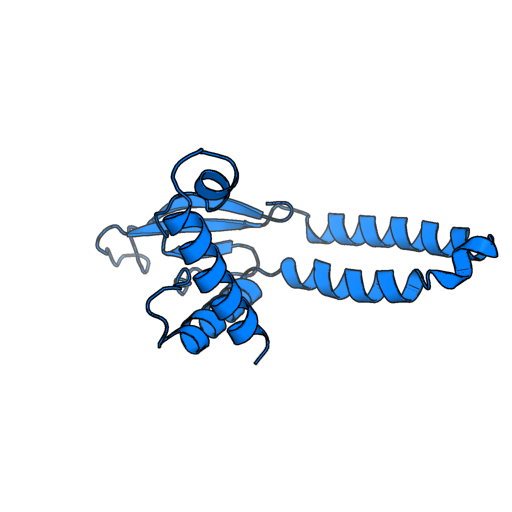84 -5.490 15.199 1.00 96.75 92 TYR A CA 1
ATOM 745 C C . TYR A 1 92 ? 1.821 -4.712 15.665 1.00 96.75 92 TYR A C 1
ATOM 747 O O . TYR A 1 92 ? 1.966 -4.448 16.860 1.00 96.75 92 TYR A O 1
ATOM 755 N N . ASN A 1 93 ? 2.711 -4.308 14.761 1.00 95.81 93 ASN A N 1
ATOM 756 C CA . ASN A 1 93 ? 3.951 -3.607 15.109 1.00 95.81 93 ASN A CA 1
ATOM 757 C C . ASN A 1 93 ? 3.679 -2.257 15.795 1.00 95.81 93 ASN A C 1
ATOM 759 O O . ASN A 1 93 ? 4.381 -1.866 16.735 1.00 95.81 93 ASN A O 1
ATOM 763 N N . PHE A 1 94 ? 2.618 -1.567 15.388 1.00 97.00 94 PHE A N 1
ATOM 764 C CA . PHE A 1 94 ? 2.225 -0.260 15.902 1.00 97.00 94 PHE A CA 1
ATOM 765 C C . PHE A 1 94 ? 1.177 -0.307 17.016 1.00 97.00 94 PHE A C 1
ATOM 767 O O . PHE A 1 94 ? 0.839 0.747 17.531 1.00 97.00 94 PHE A O 1
ATOM 774 N N . ARG A 1 95 ? 0.780 -1.483 17.520 1.00 95.75 95 ARG A N 1
ATOM 775 C CA . ARG A 1 95 ? -0.241 -1.652 18.582 1.00 95.75 95 ARG A CA 1
ATOM 776 C C . ARG A 1 95 ? -0.042 -0.844 19.877 1.00 95.75 95 ARG A C 1
ATOM 778 O O . ARG A 1 95 ? -0.958 -0.749 20.681 1.00 95.75 95 ARG A O 1
ATOM 785 N N . ARG A 1 96 ? 1.168 -0.328 20.125 1.00 94.94 96 ARG A N 1
ATOM 786 C CA . ARG A 1 96 ? 1.510 0.526 21.282 1.00 94.94 96 ARG A CA 1
ATOM 787 C C . ARG A 1 96 ? 1.697 2.008 20.924 1.00 94.94 96 ARG A C 1
ATOM 789 O O . ARG A 1 96 ? 2.031 2.794 21.802 1.00 94.94 96 ARG A O 1
ATOM 796 N N . SER A 1 97 ? 1.571 2.375 19.651 1.00 94.88 97 SER A N 1
ATOM 797 C CA . SER A 1 97 ? 1.631 3.768 19.205 1.00 94.88 97 SER A CA 1
ATOM 798 C C . SER A 1 97 ? 0.324 4.471 19.558 1.00 94.88 97 SER A C 1
ATOM 800 O O . SER A 1 97 ? -0.744 3.877 19.436 1.00 94.88 97 SER A O 1
ATOM 802 N N . LYS A 1 98 ? 0.422 5.723 20.011 1.00 94.44 98 LYS A N 1
ATOM 803 C CA . LYS A 1 98 ? -0.736 6.600 20.228 1.00 94.44 98 LYS A CA 1
ATOM 804 C C . LYS A 1 98 ? -0.986 7.538 19.045 1.00 94.44 98 LYS A C 1
ATOM 806 O O . LYS A 1 98 ? -2.094 8.037 18.911 1.00 94.44 98 LYS A O 1
ATOM 811 N N . ASP A 1 99 ? 0.025 7.727 18.199 1.00 94.50 99 ASP A N 1
ATOM 812 C CA . ASP A 1 99 ? 0.035 8.748 17.146 1.00 94.50 99 ASP A CA 1
ATOM 813 C C . ASP A 1 99 ? -0.197 8.166 15.744 1.00 94.50 99 ASP A C 1
ATOM 815 O O . ASP A 1 99 ? -0.479 8.906 14.808 1.00 94.50 99 ASP A O 1
ATOM 819 N N . VAL A 1 100 ? -0.054 6.843 15.576 1.00 95.50 100 VAL A N 1
ATOM 820 C CA . VAL A 1 100 ? -0.129 6.166 14.274 1.00 95.50 100 VAL A CA 1
ATOM 821 C C . VAL A 1 100 ? -1.062 4.961 14.347 1.00 95.50 100 VAL A C 1
ATOM 823 O O . VAL A 1 100 ? -0.835 4.033 15.127 1.00 95.50 100 VAL A O 1
ATOM 826 N N . SER A 1 101 ? -2.069 4.947 13.477 1.00 95.12 101 SER A N 1
ATOM 827 C CA . SER A 1 101 ? -2.982 3.827 13.239 1.00 95.12 101 SER A CA 1
ATOM 828 C C . SER A 1 101 ? -2.996 3.441 11.755 1.00 95.12 101 SER A C 1
ATOM 830 O O . SER A 1 101 ? -2.452 4.146 10.906 1.00 95.12 101 SER A O 1
ATOM 832 N N . PHE A 1 102 ? -3.592 2.288 11.446 1.00 97.12 102 PHE A N 1
ATOM 833 C CA . PHE A 1 102 ? -3.691 1.755 10.086 1.00 97.12 102 PHE A CA 1
ATOM 834 C C . PHE A 1 102 ? -5.106 1.214 9.838 1.00 97.12 102 PHE A C 1
ATOM 836 O O . PHE A 1 102 ? -5.699 0.681 10.783 1.00 97.12 102 PHE A O 1
ATOM 843 N N . PRO A 1 103 ? -5.613 1.273 8.590 1.00 97.56 103 PRO A N 1
ATOM 844 C CA . PRO A 1 103 ? -6.867 0.627 8.220 1.00 97.56 103 PRO A CA 1
ATOM 845 C C . PRO A 1 103 ? -6.853 -0.869 8.544 1.00 97.56 103 PRO A C 1
ATOM 847 O O . PRO A 1 103 ? -5.856 -1.557 8.312 1.00 97.56 103 PRO A O 1
ATOM 850 N N . ILE A 1 104 ? -7.973 -1.387 9.045 1.00 97.75 104 ILE A N 1
ATOM 851 C CA . ILE A 1 104 ? -8.142 -2.794 9.417 1.00 97.75 104 ILE A CA 1
ATOM 852 C C . ILE A 1 104 ? -8.772 -3.555 8.242 1.00 97.75 104 ILE A C 1
ATOM 854 O O . ILE A 1 104 ? -9.925 -3.274 7.898 1.00 97.75 104 ILE A O 1
ATOM 858 N N . PRO A 1 105 ? -8.081 -4.548 7.646 1.00 97.88 105 PRO A N 1
ATOM 859 C CA . PRO A 1 105 ? -8.664 -5.404 6.615 1.00 97.88 105 PRO A CA 1
ATOM 860 C C . PRO A 1 105 ? -9.862 -6.204 7.144 1.00 97.88 105 PRO A C 1
ATOM 862 O O . PRO A 1 105 ? -9.795 -6.825 8.208 1.00 97.88 105 PRO A O 1
ATOM 865 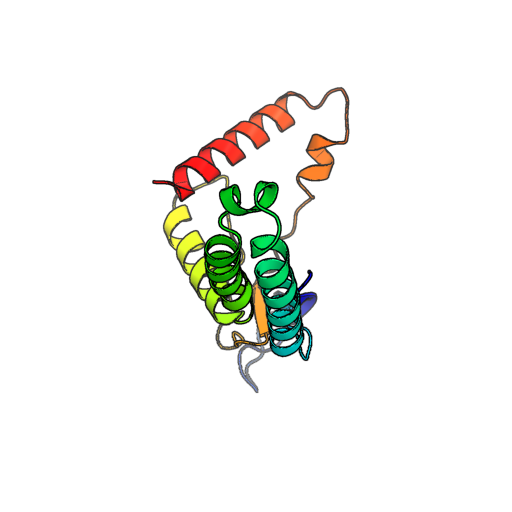N N . LEU A 1 106 ? -10.959 -6.235 6.388 1.00 95.25 106 LEU A N 1
ATOM 866 C CA . LEU A 1 106 ? -12.204 -6.888 6.790 1.00 95.25 106 LEU A CA 1
ATOM 867 C C . LEU A 1 106 ? -12.355 -8.251 6.111 1.00 95.25 106 LEU A C 1
ATOM 869 O O . LEU A 1 106 ? -12.732 -8.347 4.949 1.00 95.25 106 LEU A O 1
ATOM 873 N N . TYR A 1 107 ? -12.126 -9.333 6.851 1.00 93.31 107 TYR A N 1
ATOM 874 C CA . TYR A 1 107 ? -12.350 -10.694 6.354 1.00 93.31 107 TYR A CA 1
ATOM 875 C C . TYR A 1 107 ? -13.837 -11.092 6.446 1.00 93.31 107 TYR A C 1
ATOM 877 O O . TYR A 1 107 ? -14.499 -10.732 7.428 1.00 93.31 107 TYR A O 1
ATOM 885 N N . PRO A 1 108 ? -14.378 -11.845 5.463 1.00 93.06 108 PRO A N 1
ATOM 886 C CA . PRO A 1 108 ? -13.690 -12.493 4.332 1.00 93.06 108 PRO A CA 1
ATOM 887 C C . PRO A 1 108 ? -13.578 -11.632 3.051 1.00 93.06 108 PRO A C 1
ATOM 889 O O . PRO A 1 108 ? -13.357 -12.170 1.972 1.00 93.06 108 PRO A O 1
ATOM 892 N N . LEU A 1 109 ? -13.726 -10.306 3.128 1.00 94.56 109 LEU A N 1
ATOM 893 C CA . LEU A 1 109 ? -13.745 -9.389 1.975 1.00 94.56 109 LEU A CA 1
ATOM 894 C C . LEU A 1 109 ? -12.335 -8.969 1.506 1.00 94.56 109 LEU A C 1
ATOM 896 O O . LEU A 1 109 ? -12.106 -7.833 1.088 1.00 94.56 109 LEU A O 1
ATOM 900 N N . VAL A 1 110 ? -11.386 -9.902 1.579 1.00 96.88 110 VAL A N 1
ATOM 901 C CA . VAL A 1 110 ? -10.000 -9.739 1.131 1.00 96.88 110 VAL A CA 1
ATOM 902 C C . VAL A 1 110 ? -9.726 -10.771 0.043 1.00 96.88 110 VAL A C 1
ATOM 904 O O . VAL A 1 110 ? -9.881 -11.970 0.260 1.00 96.88 110 VAL A O 1
ATOM 907 N N . HIS A 1 111 ? -9.315 -10.305 -1.131 1.00 96.88 111 HIS A N 1
ATOM 908 C CA . HIS A 1 111 ? -9.062 -11.110 -2.322 1.00 96.88 111 HIS A CA 1
ATOM 909 C C . HIS A 1 111 ? -7.915 -10.483 -3.140 1.00 96.88 111 HIS A C 1
ATOM 911 O O . HIS A 1 111 ? -7.747 -9.265 -3.108 1.00 96.88 111 HIS A O 1
ATOM 917 N N . PRO A 1 112 ? -7.158 -11.239 -3.956 1.00 95.44 112 PRO A N 1
ATOM 918 C CA . PRO A 1 112 ? -6.091 -10.657 -4.777 1.00 95.44 112 PRO A CA 1
ATOM 919 C C . PRO A 1 112 ? -6.490 -9.481 -5.685 1.00 95.44 112 PRO A C 1
ATOM 921 O O . PRO A 1 112 ? -5.641 -8.674 -6.057 1.00 95.44 112 PRO A O 1
ATOM 924 N N . SER A 1 113 ? -7.771 -9.367 -6.049 1.00 96.06 113 SER A N 1
ATOM 925 C CA . SER A 1 113 ? -8.309 -8.268 -6.868 1.00 96.06 113 SER A CA 1
ATOM 926 C C . SER A 1 113 ? -9.133 -7.232 -6.097 1.00 96.06 113 SER A C 1
ATOM 928 O O . SER A 1 113 ? -9.504 -6.216 -6.689 1.00 96.06 113 SER A O 1
ATOM 930 N N . VAL A 1 114 ? -9.446 -7.473 -4.819 1.00 96.88 114 VAL A N 1
ATOM 931 C CA . VAL A 1 114 ? -10.268 -6.568 -4.006 1.00 96.88 114 VAL A CA 1
ATOM 932 C C . VAL A 1 114 ? -9.837 -6.588 -2.542 1.00 96.88 114 VAL A C 1
ATOM 934 O O . VAL A 1 114 ? -9.656 -7.652 -1.959 1.00 96.88 114 VAL A O 1
ATOM 937 N N . LEU A 1 115 ? -9.723 -5.419 -1.923 1.00 97.62 115 LEU A N 1
ATOM 938 C CA . LEU A 1 115 ? -9.446 -5.281 -0.495 1.00 97.62 115 LEU A CA 1
ATOM 939 C C . LEU A 1 115 ? -10.468 -4.330 0.120 1.00 97.62 115 LEU A C 1
ATOM 941 O O . LEU A 1 115 ? -10.535 -3.160 -0.254 1.00 97.62 115 LEU A O 1
ATOM 945 N N . VAL A 1 116 ? -11.266 -4.847 1.052 1.00 97.69 116 VAL A N 1
ATOM 946 C CA . VAL A 1 116 ? -12.142 -4.036 1.900 1.00 97.69 116 VAL A CA 1
ATOM 947 C C . VAL A 1 116 ? -11.484 -3.844 3.264 1.00 97.69 116 VAL A C 1
ATOM 949 O O . VAL A 1 116 ? -11.115 -4.813 3.926 1.00 97.69 116 VAL A O 1
ATOM 952 N N . GLU A 1 117 ? -11.366 -2.595 3.695 1.00 98.00 117 GLU A N 1
ATOM 953 C CA . GLU A 1 117 ? -10.758 -2.191 4.968 1.00 98.00 117 GLU A CA 1
ATOM 954 C C . GLU A 1 117 ? -11.596 -1.102 5.660 1.00 98.00 117 GLU A C 1
ATOM 956 O O . GLU A 1 117 ? -12.511 -0.525 5.057 1.00 98.00 117 GLU A O 1
ATOM 961 N N . THR A 1 118 ? -11.325 -0.830 6.939 1.00 97.31 118 THR A N 1
ATOM 962 C CA . THR A 1 118 ? -11.956 0.298 7.643 1.00 97.31 118 THR A CA 1
ATOM 963 C C . THR A 1 118 ? -11.665 1.612 6.933 1.00 97.31 118 THR A C 1
ATOM 965 O O . THR A 1 118 ? -10.601 1.815 6.353 1.00 97.31 118 THR A O 1
ATOM 968 N N . TYR A 1 119 ? -12.647 2.507 6.944 1.00 97.12 119 TYR A N 1
ATOM 969 C CA . TYR A 1 119 ? -12.458 3.845 6.412 1.00 97.12 119 TYR A CA 1
ATOM 970 C C . TYR A 1 119 ? -11.876 4.758 7.496 1.00 97.12 119 TYR A C 1
ATOM 972 O O . TYR A 1 119 ? -12.545 5.033 8.491 1.00 97.12 119 TYR A O 1
ATOM 980 N N . GLU A 1 120 ? -10.657 5.246 7.277 1.00 94.81 120 GLU A N 1
ATOM 981 C CA . GLU A 1 120 ? -9.981 6.183 8.177 1.00 94.81 120 GLU A CA 1
ATOM 982 C C . GLU A 1 120 ? -10.274 7.623 7.735 1.00 94.81 120 GLU A C 1
ATOM 984 O O . GLU A 1 120 ? -9.873 8.055 6.654 1.00 94.81 120 GLU A O 1
ATOM 989 N N . GLN A 1 121 ? -11.016 8.370 8.555 1.00 93.94 121 GLN A N 1
ATOM 990 C CA . GLN A 1 121 ? -11.311 9.778 8.295 1.00 93.94 121 GLN A CA 1
ATOM 991 C C . GLN A 1 121 ? -10.107 10.634 8.703 1.00 93.94 121 GLN A C 1
ATOM 993 O O . GLN A 1 121 ? -9.659 10.564 9.845 1.00 93.94 121 GLN A O 1
ATOM 998 N N . GLY A 1 122 ? -9.629 11.484 7.799 1.00 91.25 122 GLY A N 1
ATOM 999 C CA . GLY A 1 122 ? -8.540 12.410 8.087 1.00 91.25 122 GLY A CA 1
ATOM 1000 C C . GLY A 1 122 ? -8.336 13.434 6.979 1.00 91.25 122 GLY A C 1
ATOM 1001 O O . GLY A 1 122 ? -8.940 13.340 5.909 1.00 91.25 122 GLY A O 1
ATOM 1002 N N . GLU A 1 123 ? -7.480 14.408 7.258 1.00 89.75 123 GLU A N 1
ATOM 1003 C CA . GLU A 1 123 ? -7.011 15.402 6.296 1.00 89.75 123 GLU A CA 1
ATOM 1004 C C . GLU A 1 123 ? -5.655 14.974 5.732 1.00 89.75 123 GLU A C 1
ATOM 1006 O O . GLU A 1 123 ? -4.868 14.294 6.396 1.00 89.75 123 GLU A O 1
ATOM 1011 N N . SER A 1 124 ? -5.381 15.345 4.482 1.00 89.44 124 SER A N 1
ATOM 1012 C CA . SER A 1 124 ? -4.095 15.033 3.863 1.00 89.44 124 SER A CA 1
ATOM 1013 C C . SER A 1 124 ? -2.971 15.742 4.612 1.00 89.44 124 SER A C 1
ATOM 1015 O O . SER A 1 124 ? -3.045 16.947 4.827 1.00 89.44 124 SER A O 1
ATOM 1017 N N . VAL A 1 125 ? -1.881 15.031 4.916 1.00 87.44 125 VAL A N 1
ATOM 1018 C CA . VAL A 1 125 ? -0.665 15.650 5.477 1.00 87.44 125 VAL A CA 1
ATOM 1019 C C . VAL A 1 125 ? -0.168 16.793 4.583 1.00 87.44 125 VAL A C 1
ATOM 1021 O O . VAL A 1 125 ? 0.363 17.773 5.092 1.00 87.44 125 VAL A O 1
ATOM 1024 N N . LEU A 1 126 ? -0.399 16.703 3.267 1.00 86.56 126 LEU A N 1
ATOM 1025 C CA . LEU A 1 126 ? -0.007 17.728 2.301 1.00 86.56 126 LEU A CA 1
ATOM 1026 C C . LEU A 1 126 ? -0.635 19.098 2.598 1.00 86.56 126 LEU A C 1
ATOM 1028 O O . LEU A 1 126 ? 0.050 20.104 2.455 1.00 86.56 126 LEU A O 1
ATOM 1032 N N . HIS A 1 127 ? -1.878 19.127 3.093 1.00 85.75 127 HIS A N 1
ATOM 1033 C CA . HIS A 1 127 ? -2.552 20.359 3.511 1.00 85.75 127 HIS A CA 1
ATOM 1034 C C . HIS A 1 127 ? -1.717 21.116 4.555 1.00 85.75 127 HIS A C 1
ATOM 1036 O O . HIS A 1 127 ? -1.482 22.307 4.424 1.00 85.75 127 HIS A O 1
ATOM 1042 N N . PHE A 1 128 ? -1.149 20.410 5.533 1.00 81.69 128 PHE A N 1
ATOM 1043 C CA . PHE A 1 128 ? -0.320 21.024 6.574 1.00 81.69 128 PHE A CA 1
ATOM 1044 C C . PHE A 1 128 ? 1.108 21.358 6.122 1.00 81.69 128 PHE A C 1
ATOM 1046 O O . PHE A 1 128 ? 1.817 22.087 6.816 1.00 81.69 128 PHE A O 1
ATOM 1053 N N . VAL A 1 129 ? 1.566 20.791 5.002 1.00 79.62 129 VAL A N 1
ATOM 1054 C CA . VAL A 1 129 ? 2.909 21.031 4.454 1.00 79.62 129 VAL A CA 1
ATOM 1055 C C . VAL A 1 129 ? 2.899 22.227 3.503 1.00 79.62 129 VAL A C 1
ATOM 1057 O O . VAL A 1 129 ? 3.772 23.088 3.616 1.00 79.62 129 VAL A O 1
ATOM 1060 N N . GLU A 1 130 ? 1.926 22.283 2.591 1.00 77.94 130 GLU A N 1
ATOM 1061 C CA . GLU A 1 130 ? 1.815 23.311 1.548 1.00 77.94 130 GLU A CA 1
ATOM 1062 C C . GLU A 1 130 ? 1.137 24.585 2.051 1.00 77.94 130 GLU A C 1
ATOM 1064 O O . GLU A 1 130 ? 1.546 25.688 1.689 1.00 77.94 130 GLU A O 1
ATOM 1069 N N . GLU A 1 131 ? 0.127 24.451 2.907 1.00 68.81 131 GLU A N 1
ATOM 1070 C CA . GLU A 1 131 ? -0.628 25.584 3.413 1.00 68.81 131 GLU A CA 1
ATOM 1071 C C . GLU A 1 131 ? -0.025 26.091 4.739 1.00 68.81 131 GLU A C 1
ATOM 1073 O O . GLU A 1 131 ? 0.202 25.351 5.698 1.00 68.81 131 GLU A O 1
ATOM 1078 N N . LEU A 1 132 ? 0.197 27.412 4.765 1.00 57.03 132 LEU A N 1
ATOM 1079 C CA . LEU A 1 132 ? 0.143 28.310 5.925 1.00 57.03 132 LEU A CA 1
ATOM 1080 C C . LEU A 1 132 ? 1.467 28.715 6.598 1.00 57.03 132 LEU A C 1
ATOM 1082 O O . LEU A 1 132 ? 2.122 27.969 7.334 1.00 57.03 132 LEU A O 1
ATOM 1086 N N . GLU A 1 133 ? 1.752 30.009 6.450 1.00 63.97 133 GLU A N 1
ATOM 1087 C CA . GLU A 1 133 ? 2.312 30.838 7.516 1.00 63.97 133 GLU A CA 1
ATOM 1088 C C . GLU A 1 133 ? 1.515 30.612 8.825 1.00 63.97 133 GLU A C 1
ATOM 1090 O O . GLU A 1 133 ? 0.284 30.568 8.822 1.00 63.97 133 GLU A O 1
ATOM 1095 N N . GLY A 1 134 ? 2.202 30.431 9.960 1.00 65.19 134 GLY A N 1
ATOM 1096 C CA . GLY A 1 134 ? 1.580 30.414 11.297 1.00 65.19 134 GLY A CA 1
ATOM 1097 C C . GLY A 1 134 ? 1.290 29.047 11.944 1.00 65.19 134 GLY A C 1
ATOM 1098 O O . GLY A 1 134 ? 0.886 29.026 13.103 1.00 65.19 134 GLY A O 1
ATOM 1099 N N . HIS A 1 135 ? 1.540 27.912 11.276 1.00 73.12 135 HIS A N 1
ATOM 1100 C CA . HIS A 1 135 ? 1.264 26.557 11.813 1.00 73.12 135 HIS A CA 1
ATOM 1101 C C . HIS A 1 135 ? 2.531 25.751 12.178 1.00 73.12 135 HIS A C 1
ATOM 1103 O O . HIS A 1 135 ? 2.543 24.518 12.136 1.00 73.12 135 HIS A O 1
ATOM 1109 N N . GLU A 1 136 ? 3.609 26.437 12.574 1.00 82.12 136 GLU A N 1
ATOM 1110 C CA . GLU A 1 136 ? 4.942 25.846 12.797 1.00 82.12 136 GLU A CA 1
ATOM 1111 C C . GLU A 1 136 ? 4.939 24.683 13.808 1.00 82.12 136 GLU A C 1
ATOM 1113 O O . GLU A 1 136 ? 5.595 23.659 13.614 1.00 82.12 136 GLU A O 1
ATOM 1118 N N . HIS A 1 137 ? 4.131 24.790 14.868 1.00 85.25 137 HIS A N 1
ATOM 1119 C CA . HIS A 1 137 ? 4.012 23.743 15.887 1.00 85.25 137 HIS A CA 1
ATOM 1120 C C . HIS A 1 137 ? 3.433 22.431 15.326 1.00 85.25 137 HIS A C 1
ATOM 1122 O O . HIS A 1 137 ? 3.879 21.340 15.690 1.00 85.25 137 HIS A O 1
ATOM 1128 N N . ILE A 1 138 ? 2.447 22.521 14.427 1.00 86.31 138 ILE A N 1
ATOM 1129 C CA . ILE A 1 138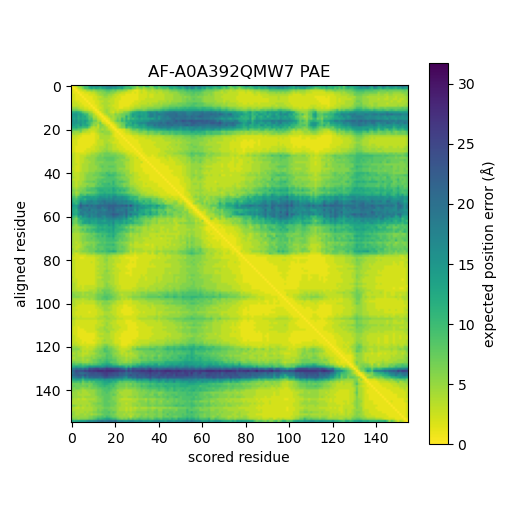 ? 1.812 21.348 13.809 1.00 86.31 138 ILE A CA 1
ATOM 1130 C C . ILE A 1 138 ? 2.776 20.694 12.820 1.00 86.31 138 ILE A C 1
ATOM 1132 O O . ILE A 1 138 ? 2.928 19.474 12.855 1.00 86.31 138 ILE A O 1
ATOM 1136 N N . LYS A 1 139 ? 3.500 21.489 12.020 1.00 85.56 139 LYS A N 1
ATOM 1137 C CA . LYS A 1 139 ? 4.554 20.991 11.119 1.00 85.56 139 LYS A CA 1
ATOM 1138 C C . LYS A 1 139 ? 5.630 20.226 11.886 1.00 85.56 139 LYS A C 1
ATOM 1140 O O . LYS A 1 139 ? 5.950 19.094 11.529 1.00 85.56 139 LYS A O 1
ATOM 1145 N N . SER A 1 140 ? 6.125 20.805 12.979 1.00 89.31 140 SER A N 1
ATOM 1146 C CA . SER A 1 140 ? 7.120 20.166 13.846 1.00 89.31 140 SER A CA 1
ATOM 1147 C C . SER A 1 140 ? 6.599 18.860 14.461 1.00 89.31 140 SER A C 1
ATOM 1149 O O . SER A 1 140 ? 7.273 17.829 14.412 1.00 89.31 140 SER A O 1
ATOM 1151 N N . SER A 1 141 ? 5.355 18.856 14.953 1.00 90.69 141 SER A N 1
ATOM 1152 C CA . SER A 1 141 ? 4.723 17.655 15.516 1.00 90.69 141 SER A CA 1
ATOM 1153 C C . SER A 1 141 ? 4.552 16.546 14.470 1.00 90.69 141 SER A C 1
ATOM 1155 O O . SER A 1 141 ? 4.924 15.400 14.722 1.00 90.69 141 SER A O 1
ATOM 1157 N N . LEU A 1 142 ? 4.057 16.878 13.272 1.00 91.31 142 LEU A N 1
ATOM 1158 C CA . LEU A 1 142 ? 3.929 15.944 12.146 1.00 91.31 142 LEU A CA 1
ATOM 1159 C C . LEU A 1 142 ? 5.286 15.375 11.724 1.00 91.31 142 LEU A C 1
ATOM 1161 O O . LEU A 1 142 ? 5.403 14.165 11.522 1.00 91.31 142 LEU A O 1
ATOM 1165 N N . ALA A 1 143 ? 6.322 16.214 11.639 1.00 91.62 143 ALA A N 1
ATOM 1166 C CA . ALA A 1 143 ? 7.677 15.779 11.316 1.00 91.62 143 ALA A CA 1
ATOM 1167 C C . ALA A 1 143 ? 8.228 14.807 12.372 1.00 91.62 143 ALA A C 1
ATOM 1169 O O . ALA A 1 143 ? 8.824 13.784 12.021 1.00 91.62 143 ALA A O 1
ATOM 1170 N N . HIS A 1 144 ? 7.986 15.074 13.658 1.00 93.94 144 HIS A N 1
ATOM 1171 C CA . HIS A 1 144 ? 8.402 14.190 14.745 1.00 93.94 144 HIS A CA 1
ATOM 1172 C C . HIS A 1 144 ? 7.667 12.841 14.701 1.00 93.94 144 HIS A C 1
ATOM 1174 O O . HIS A 1 144 ? 8.302 11.787 14.796 1.00 93.94 144 HIS A O 1
ATOM 1180 N N . ILE A 1 145 ? 6.341 12.850 14.512 1.00 94.62 145 ILE A N 1
ATOM 1181 C CA . ILE A 1 145 ? 5.531 11.629 14.373 1.00 94.62 145 ILE A CA 1
ATOM 1182 C C . ILE A 1 145 ? 6.005 10.817 13.164 1.00 94.62 145 ILE A C 1
ATOM 1184 O O . ILE A 1 145 ? 6.265 9.619 13.295 1.00 94.62 145 ILE A O 1
ATOM 1188 N N . GLY A 1 146 ? 6.184 11.463 12.008 1.00 93.44 146 GLY A N 1
ATOM 1189 C CA . GLY A 1 146 ? 6.641 10.821 10.776 1.00 93.44 146 GLY A CA 1
ATOM 1190 C C . GLY A 1 146 ? 8.038 10.213 10.903 1.00 93.44 146 GLY A C 1
ATOM 1191 O O . GLY A 1 146 ? 8.246 9.065 10.514 1.00 93.44 146 GLY A O 1
ATOM 1192 N N . THR A 1 147 ? 8.979 10.933 11.521 1.00 94.62 147 THR A N 1
ATOM 1193 C CA . THR A 1 147 ? 10.346 10.438 11.757 1.00 94.62 147 THR A CA 1
ATOM 1194 C C . THR A 1 147 ? 10.336 9.219 12.673 1.00 94.62 147 THR A C 1
ATOM 1196 O O . THR A 1 147 ? 10.945 8.197 12.357 1.00 94.62 147 THR A O 1
ATOM 1199 N N . HIS A 1 148 ? 9.599 9.278 13.785 1.00 94.38 148 HIS A N 1
ATOM 1200 C CA . HIS A 1 148 ? 9.487 8.149 14.706 1.00 94.38 148 HIS A CA 1
ATOM 1201 C C . HIS A 1 148 ? 8.798 6.940 14.053 1.00 94.38 148 HIS A C 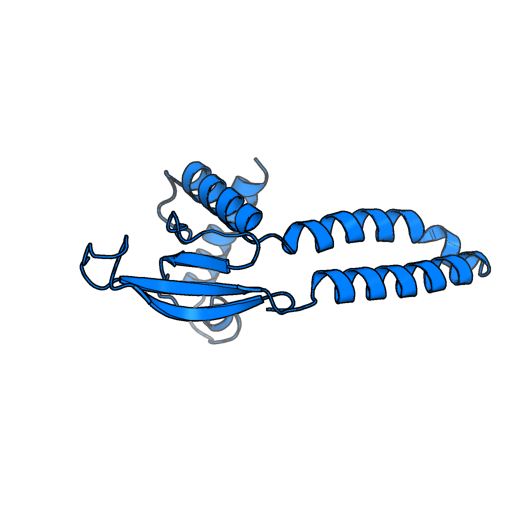1
ATOM 1203 O O . HIS A 1 148 ? 9.229 5.800 14.241 1.00 94.38 148 HIS A O 1
ATOM 1209 N N . ALA A 1 149 ? 7.758 7.174 13.246 1.00 95.12 149 ALA A N 1
ATOM 1210 C CA . ALA A 1 149 ? 7.087 6.127 12.487 1.00 95.12 149 ALA A CA 1
ATOM 1211 C C . ALA A 1 149 ? 8.040 5.446 11.497 1.00 95.12 149 ALA A C 1
ATOM 1213 O O . ALA A 1 149 ? 8.104 4.218 11.480 1.00 95.12 149 ALA A O 1
ATOM 1214 N N . LEU A 1 150 ? 8.819 6.220 10.734 1.00 94.94 150 LEU A N 1
ATOM 1215 C CA . LEU A 1 150 ? 9.807 5.698 9.789 1.00 94.94 150 LEU A CA 1
ATOM 1216 C C . LEU A 1 150 ? 10.885 4.869 10.495 1.00 94.94 150 LEU A C 1
ATOM 1218 O O . LEU A 1 150 ? 11.154 3.743 10.083 1.00 94.94 150 LEU A O 1
ATOM 1222 N N . LEU A 1 151 ? 11.465 5.384 11.583 1.00 94.31 151 LEU A N 1
ATOM 1223 C CA . LEU A 1 151 ? 12.479 4.660 12.359 1.00 94.31 151 LEU A CA 1
ATOM 1224 C C . LEU A 1 151 ? 11.939 3.326 12.880 1.00 94.31 151 LEU A C 1
ATOM 1226 O O . LEU A 1 151 ? 12.612 2.304 12.792 1.00 94.31 151 LEU A O 1
ATOM 1230 N N . LYS A 1 152 ? 10.688 3.308 13.343 1.00 93.00 152 LYS A N 1
ATOM 1231 C CA . LYS A 1 152 ? 10.019 2.084 13.787 1.00 93.00 152 LYS A CA 1
ATOM 1232 C C . LYS A 1 152 ? 9.742 1.080 12.660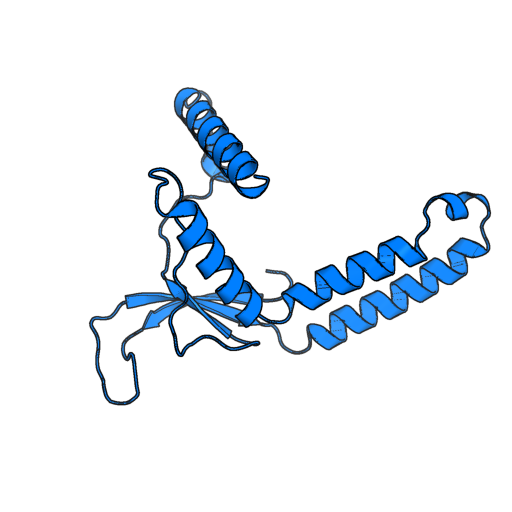 1.00 93.00 152 LYS A C 1
ATOM 1234 O O . LYS A 1 152 ? 9.527 -0.091 12.943 1.00 93.00 152 LYS A O 1
ATOM 1239 N N . MET A 1 153 ? 9.704 1.509 11.400 1.00 92.56 153 MET A N 1
ATOM 1240 C CA . MET A 1 153 ? 9.589 0.589 10.262 1.00 92.56 153 MET A CA 1
ATOM 1241 C C . MET A 1 153 ? 10.929 -0.057 9.889 1.00 92.56 153 MET A C 1
ATOM 1243 O O . MET A 1 153 ? 10.922 -1.118 9.267 1.00 92.56 153 MET A O 1
ATOM 1247 N N . LEU A 1 154 ? 12.052 0.578 10.241 1.00 90.19 154 LEU A N 1
ATOM 1248 C CA . LEU A 1 154 ? 13.405 0.097 9.943 1.00 90.19 154 LEU A CA 1
ATOM 1249 C C . LEU A 1 154 ? 13.959 -0.868 11.004 1.00 90.19 154 LEU A C 1
ATOM 1251 O O . LEU A 1 154 ? 14.791 -1.708 10.664 1.00 90.19 154 LEU A O 1
ATOM 1255 N N . LEU A 1 155 ? 13.525 -0.720 12.260 1.00 73.19 155 LEU A N 1
ATOM 1256 C CA . LEU A 1 155 ? 13.949 -1.511 13.425 1.00 73.19 155 LEU A CA 1
ATOM 1257 C C . LEU A 1 155 ? 13.014 -2.703 13.684 1.00 73.19 155 LEU A C 1
ATOM 1259 O O . LEU A 1 155 ? 13.533 -3.776 14.061 1.00 73.19 155 LEU A O 1
#

Radius of gyration: 20.77 Å; Cα contacts (8 Å, |Δi|>4): 155; chains: 1; bounding box: 58×44×49 Å

Nearest PDB structures (foldseek):
  7cz2-assembly1_A  TM=8.654E-01  e=1.474E-05  Mycolicibacterium smegmatis MC2 155
  5i35-assembly1_A  TM=7.254E-01  e=2.139E-04  Homo sapiens
  7udp-assembly1_A  TM=7.276E-01  e=9.777E-04  Homo sapiens
  4ped-assembly1_A  TM=7.144E-01  e=2.028E-03  Homo sapiens
  7udq-assembly2_B  TM=7.317E-01  e=1.496E-03  Homo sapiens

Solvent-accessible surface area (backbone atoms only — not comparable to full-atom values): 9041 Å² total; per-residue (Å²): 101,99,59,32,45,77,42,83,47,74,45,50,56,80,46,94,92,40,77,47,80,74,39,64,27,33,38,37,36,49,50,84,63,47,70,59,51,55,52,50,52,51,52,54,52,52,54,50,43,60,57,40,62,76,41,76,91,49,54,86,68,48,51,68,61,55,50,53,56,50,47,55,56,59,58,60,64,65,34,34,44,54,53,43,52,49,38,55,50,47,46,61,76,36,68,84,52,91,88,56,88,68,57,50,67,42,81,83,48,58,35,49,56,31,33,32,24,45,54,80,88,79,78,64,71,60,56,62,69,75,51,66,90,91,49,65,69,58,46,54,51,51,51,51,53,51,51,53,52,52,53,63,72,77,109

pLDDT: mean 88.67, std 8.6, range [57.03, 98.12]

Organism: NCBI:txid97028

Sequence (155 aa):
GSIAQVHRATLKYKYPGQQIKPVVVAVKVRHPGVTEAIRRDFFIINVVSKISRVFPNLKWLRLDESIQQFAVFMMSQVDLSREAAHLNRFIYNFRRSKDVSFPIPLYPLVHPSVLVETYEQGESVLHFVEELEGHEHIKSSLAHIGTHALLKMLL